Protein AF-A0A947BKA9-F1 (afdb_monomer)

Mean predicted aligned error: 8.21 Å

Radius of gyration: 31.3 Å; Cα contacts (8 Å, |Δi|>4): 120; chains: 1; bounding box: 62×26×90 Å

Structure (mmCIF, N/CA/C/O backbone):
data_AF-A0A947BKA9-F1
#
_entry.id   AF-A0A947BKA9-F1
#
loop_
_atom_site.group_PDB
_atom_site.id
_atom_site.type_symbol
_atom_site.label_atom_id
_atom_site.label_alt_id
_atom_site.label_comp_id
_atom_site.label_asym_id
_atom_site.label_entity_id
_atom_site.label_seq_id
_atom_site.pdbx_PDB_ins_code
_atom_site.Cartn_x
_atom_site.Cartn_y
_atom_site.Cartn_z
_atom_site.occupancy
_atom_site.B_iso_or_equiv
_atom_site.auth_seq_id
_atom_site.auth_comp_id
_atom_site.auth_asym_id
_atom_site.auth_atom_id
_atom_site.pdbx_PDB_model_num
ATOM 1 N N . VAL A 1 1 ? -29.540 0.536 48.396 1.00 71.88 1 VAL A N 1
ATOM 2 C CA . VAL A 1 1 ? -29.936 0.443 46.973 1.00 71.88 1 VAL A CA 1
ATOM 3 C C . VAL A 1 1 ? -29.090 1.370 46.103 1.00 71.88 1 VAL A C 1
ATOM 5 O O . VAL A 1 1 ? -28.258 0.837 45.393 1.00 71.88 1 VAL A O 1
ATOM 8 N N . PHE A 1 2 ? -29.152 2.703 46.257 1.00 76.25 2 PHE A N 1
ATOM 9 C CA . PHE A 1 2 ? -28.391 3.668 45.427 1.00 76.25 2 PHE A CA 1
ATOM 10 C C . PHE A 1 2 ? -26.881 3.390 45.261 1.00 76.25 2 PHE A C 1
ATOM 12 O O . PHE A 1 2 ? -26.391 3.389 44.139 1.00 76.25 2 PHE A O 1
ATOM 19 N N . VAL A 1 3 ? -26.152 3.067 46.338 1.00 79.75 3 VAL A N 1
ATOM 20 C CA . VAL A 1 3 ? -24.720 2.699 46.231 1.00 79.75 3 VAL A CA 1
ATOM 21 C C . VAL A 1 3 ? -24.493 1.399 45.475 1.00 79.75 3 VAL A C 1
ATOM 23 O O . VAL A 1 3 ? -23.540 1.300 44.718 1.00 79.75 3 VAL A O 1
ATOM 26 N N . LEU A 1 4 ? -25.361 0.406 45.664 1.00 85.06 4 LEU A N 1
ATOM 27 C CA . LEU A 1 4 ? -25.212 -0.881 44.991 1.00 85.06 4 LEU A CA 1
ATOM 28 C C . LEU A 1 4 ? -25.405 -0.700 43.478 1.00 85.06 4 LEU A C 1
ATOM 30 O O . LEU A 1 4 ? -24.611 -1.200 42.694 1.00 85.06 4 LEU A O 1
ATOM 34 N N . THR A 1 5 ? -26.385 0.119 43.081 1.00 86.56 5 THR A N 1
ATOM 35 C CA . THR A 1 5 ? -26.594 0.532 41.687 1.00 86.56 5 THR A CA 1
ATOM 36 C C . THR A 1 5 ? -25.397 1.313 41.130 1.00 86.56 5 THR A C 1
ATOM 38 O O . THR A 1 5 ? -24.954 1.030 40.022 1.00 86.56 5 THR A O 1
ATOM 41 N N . GLY A 1 6 ? -24.825 2.248 41.900 1.00 86.94 6 GLY A N 1
ATOM 42 C CA . GLY A 1 6 ? -23.656 3.021 41.465 1.00 86.94 6 GLY A CA 1
ATOM 43 C C . GLY A 1 6 ? -22.383 2.181 41.290 1.00 86.94 6 GLY A C 1
ATOM 44 O O . GLY A 1 6 ? -21.612 2.407 40.358 1.00 86.94 6 GLY A O 1
ATOM 45 N N . ILE A 1 7 ? -22.188 1.164 42.134 1.00 88.81 7 ILE A N 1
ATOM 46 C CA . ILE A 1 7 ? -21.100 0.186 41.980 1.00 88.81 7 ILE A CA 1
ATOM 47 C C . ILE A 1 7 ? -21.322 -0.668 40.725 1.00 88.81 7 ILE A C 1
ATOM 49 O O . ILE A 1 7 ? -20.390 -0.846 39.945 1.00 88.81 7 ILE A O 1
ATOM 53 N N . ILE A 1 8 ? -22.551 -1.140 40.484 1.00 91.25 8 ILE A N 1
ATOM 54 C CA . ILE A 1 8 ? -22.881 -1.923 39.282 1.00 91.25 8 ILE A CA 1
ATOM 55 C C . ILE A 1 8 ? -22.581 -1.128 38.006 1.00 91.25 8 ILE A C 1
ATOM 57 O O . ILE A 1 8 ? -21.975 -1.674 37.091 1.00 91.25 8 ILE A O 1
ATOM 61 N N . PHE A 1 9 ? -22.938 0.158 37.943 1.00 91.38 9 PHE A N 1
ATOM 62 C CA . PHE A 1 9 ? -22.645 0.991 36.769 1.00 91.38 9 PHE A CA 1
ATOM 63 C C . PHE A 1 9 ? -21.148 1.197 36.529 1.00 91.38 9 PHE A C 1
ATOM 65 O O . PHE A 1 9 ? -20.714 1.162 35.379 1.00 91.38 9 PHE A O 1
ATOM 72 N N . ASN A 1 10 ? -20.346 1.334 37.587 1.00 92.25 10 ASN A N 1
ATOM 73 C CA . ASN A 1 10 ? -18.890 1.397 37.449 1.00 92.25 10 ASN A CA 1
ATOM 74 C C . ASN A 1 10 ? -18.302 0.078 36.929 1.00 92.25 10 ASN A C 1
ATOM 76 O O . ASN A 1 10 ? -17.451 0.096 36.043 1.00 92.25 10 ASN A O 1
ATOM 80 N N . ILE A 1 11 ? -18.781 -1.066 37.427 1.00 91.12 11 ILE A N 1
ATOM 81 C CA . ILE A 1 11 ? -18.354 -2.381 36.928 1.00 91.12 11 ILE A CA 1
ATOM 82 C C . ILE A 1 11 ? -18.758 -2.547 35.458 1.00 91.12 11 ILE A C 1
ATOM 84 O O . ILE A 1 11 ? -17.941 -2.975 34.649 1.00 91.12 11 ILE A O 1
ATOM 88 N N . LEU A 1 12 ? -19.985 -2.166 35.090 1.00 91.19 12 LEU A N 1
ATOM 89 C CA . LEU A 1 12 ? -20.459 -2.258 33.708 1.00 91.19 12 LEU A CA 1
ATOM 90 C C . LEU A 1 12 ? -19.617 -1.387 32.767 1.00 91.19 12 LEU A C 1
ATOM 92 O O . LEU A 1 12 ? -19.242 -1.834 31.689 1.00 91.19 12 LEU A O 1
ATOM 96 N N . SER A 1 13 ? -19.278 -0.170 33.197 1.00 91.62 13 SER A N 1
ATOM 97 C CA . SER A 1 13 ? -18.375 0.720 32.464 1.00 91.62 13 SER A CA 1
ATOM 98 C C . SER A 1 13 ? -16.994 0.091 32.261 1.00 91.62 13 SER A C 1
ATOM 100 O O . SER A 1 13 ? -16.485 0.071 31.141 1.00 91.62 13 SER A O 1
ATOM 102 N N . ALA A 1 14 ? -16.415 -0.496 33.313 1.00 92.00 14 ALA A N 1
ATOM 103 C CA . ALA A 1 14 ? -15.133 -1.187 33.215 1.00 92.00 14 ALA A CA 1
ATOM 104 C C . ALA A 1 14 ? -15.189 -2.374 32.237 1.00 92.00 14 ALA A C 1
ATOM 106 O O . ALA A 1 14 ? -14.267 -2.555 31.444 1.00 92.00 14 ALA A O 1
ATOM 107 N N . VAL A 1 15 ? -16.281 -3.147 32.241 1.00 92.75 15 VAL A N 1
ATOM 108 C CA . VAL A 1 15 ? -16.488 -4.263 31.303 1.00 92.75 15 VAL A CA 1
ATOM 109 C C . VAL A 1 15 ? -16.605 -3.764 29.863 1.00 92.75 15 VAL A C 1
ATOM 111 O O . VAL A 1 15 ? -15.964 -4.326 28.978 1.00 92.75 15 VAL A O 1
ATOM 114 N N . ILE A 1 16 ? -17.375 -2.699 29.618 1.00 90.81 16 ILE A N 1
ATOM 115 C CA . ILE A 1 16 ? -17.497 -2.094 28.283 1.00 90.81 16 ILE A CA 1
ATOM 116 C C . ILE A 1 16 ? -16.122 -1.653 27.775 1.00 90.81 16 ILE A C 1
ATOM 118 O O . ILE A 1 16 ? -15.740 -1.996 26.657 1.00 90.81 16 ILE A O 1
ATOM 122 N N . THR A 1 17 ? -15.357 -0.958 28.615 1.00 91.00 17 THR A N 1
ATOM 123 C CA . THR A 1 17 ? -14.035 -0.440 28.255 1.00 91.00 17 THR A CA 1
ATOM 124 C C . THR A 1 17 ? -13.008 -1.544 28.018 1.00 91.00 17 THR A C 1
ATOM 126 O O . THR A 1 17 ? -12.259 -1.497 27.050 1.00 91.00 17 THR A O 1
ATOM 129 N N . HIS A 1 18 ? -12.948 -2.555 28.879 1.00 88.69 18 HIS A N 1
ATOM 130 C CA . HIS A 1 18 ? -11.919 -3.580 28.746 1.00 88.69 18 HIS A CA 1
ATOM 131 C C . HIS A 1 18 ? -12.263 -4.614 27.670 1.00 88.69 18 HIS A C 1
ATOM 133 O O . HIS A 1 18 ? -11.382 -5.061 26.943 1.00 88.69 18 HIS A O 1
ATOM 139 N N . TYR A 1 19 ? -13.525 -5.035 27.585 1.00 88.44 19 TYR A N 1
ATOM 140 C CA . TYR A 1 19 ? -13.909 -6.133 26.703 1.00 88.44 19 TYR A CA 1
ATOM 141 C C . TYR A 1 19 ? -14.298 -5.629 25.317 1.00 88.44 19 TYR A C 1
ATOM 143 O O . TYR A 1 19 ? -13.681 -6.003 24.330 1.00 88.44 19 TYR A O 1
ATOM 151 N N . PHE A 1 20 ? -15.286 -4.740 25.231 1.00 87.62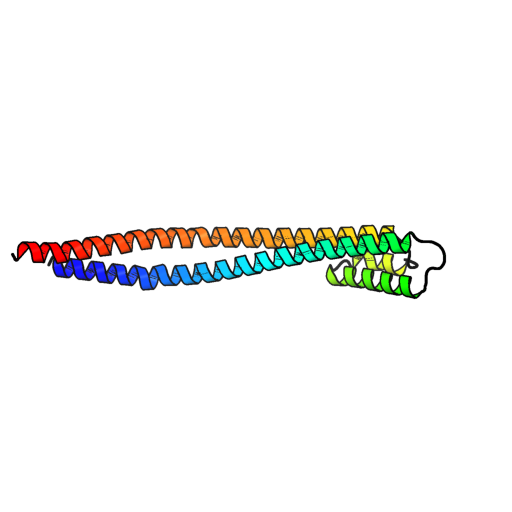 20 PHE A N 1
ATOM 152 C CA . PHE A 1 20 ? -15.823 -4.330 23.934 1.00 87.62 20 PHE A CA 1
ATOM 153 C C . PHE A 1 20 ? -14.921 -3.312 23.234 1.00 87.62 20 PHE A C 1
ATOM 155 O O . PHE A 1 20 ? -14.593 -3.485 22.063 1.00 87.62 20 PHE A O 1
ATOM 162 N N . ILE A 1 21 ? -14.480 -2.277 23.955 1.00 88.75 21 ILE A N 1
ATOM 163 C CA . ILE A 1 21 ? -13.586 -1.259 23.385 1.00 88.75 21 ILE A CA 1
ATOM 164 C C . ILE A 1 21 ? -12.209 -1.851 23.081 1.00 88.75 21 ILE A C 1
ATOM 166 O O . ILE A 1 21 ? -11.635 -1.551 22.036 1.00 88.75 21 ILE A O 1
ATOM 170 N N . GLY A 1 22 ? -11.703 -2.713 23.970 1.00 87.81 22 GLY A N 1
ATOM 171 C CA . GLY A 1 22 ? -10.428 -3.409 23.798 1.00 87.81 22 GLY A CA 1
ATOM 172 C C . GLY A 1 22 ? -10.388 -4.271 22.535 1.00 87.81 22 GLY A C 1
ATOM 173 O O . GLY A 1 22 ? -9.514 -4.065 21.699 1.00 87.81 22 GLY A O 1
ATOM 174 N N . LEU A 1 23 ? -11.372 -5.161 22.351 1.00 88.44 23 LEU A N 1
ATOM 175 C CA . LEU A 1 23 ? -11.441 -6.038 21.174 1.00 88.44 23 LEU A CA 1
ATOM 176 C C . LEU A 1 23 ? -11.538 -5.246 19.863 1.00 88.44 23 LEU A C 1
ATOM 178 O O . LEU A 1 23 ? -10.774 -5.499 18.935 1.00 88.44 23 LEU A O 1
ATOM 182 N N . ASN A 1 24 ? -12.412 -4.235 19.807 1.00 89.75 24 ASN A N 1
ATOM 183 C CA . ASN A 1 24 ? -12.526 -3.385 18.620 1.00 89.75 24 ASN A CA 1
ATOM 184 C C . ASN A 1 24 ? -11.221 -2.630 18.337 1.00 89.75 24 ASN A C 1
ATOM 186 O O . ASN A 1 24 ? -10.867 -2.417 17.181 1.00 89.75 24 ASN A O 1
ATOM 190 N N . ASN A 1 25 ? -10.498 -2.208 19.378 1.00 91.94 25 ASN A N 1
ATOM 191 C CA . ASN A 1 25 ? -9.223 -1.521 19.212 1.00 91.94 25 ASN A CA 1
ATOM 192 C C . ASN A 1 25 ? -8.140 -2.452 18.652 1.00 91.94 25 ASN A C 1
ATOM 194 O O . ASN A 1 25 ? -7.336 -2.015 17.834 1.00 91.94 25 ASN A O 1
ATOM 198 N N . ASP A 1 26 ? -8.129 -3.725 19.046 1.00 92.19 26 ASP A N 1
ATOM 199 C CA . ASP A 1 26 ? -7.206 -4.718 18.492 1.00 92.19 26 ASP A CA 1
ATOM 200 C C . ASP A 1 26 ? -7.461 -4.953 16.998 1.00 92.19 26 ASP A C 1
ATOM 202 O O . ASP A 1 26 ? -6.515 -4.927 16.210 1.00 92.19 26 ASP A O 1
ATOM 206 N N . GLU A 1 27 ? -8.725 -5.086 16.585 1.00 92.00 27 GLU A N 1
ATOM 207 C CA . GLU A 1 27 ? -9.092 -5.193 15.166 1.00 92.00 27 GLU A CA 1
ATOM 208 C C . GLU A 1 27 ? -8.708 -3.934 14.375 1.00 92.00 27 GLU A C 1
ATOM 210 O O . GLU A 1 27 ? -8.081 -4.031 13.319 1.00 92.00 27 GLU A O 1
ATOM 215 N N . ILE A 1 28 ? -8.995 -2.743 14.915 1.00 93.31 28 ILE A N 1
ATOM 216 C CA . ILE A 1 28 ? -8.584 -1.465 14.313 1.00 93.31 28 ILE A CA 1
ATOM 217 C C . ILE A 1 28 ? -7.062 -1.417 14.129 1.00 93.31 28 ILE A C 1
ATOM 219 O O . ILE A 1 28 ? -6.585 -1.022 13.067 1.00 93.31 28 ILE A O 1
ATOM 223 N N . ASN A 1 29 ? -6.296 -1.857 15.129 1.00 94.88 29 ASN A N 1
ATOM 224 C CA . ASN A 1 29 ? -4.837 -1.875 15.064 1.00 94.88 29 ASN A CA 1
ATOM 225 C C . ASN A 1 29 ? -4.308 -2.847 14.002 1.00 94.88 29 ASN A C 1
ATOM 227 O O . ASN A 1 29 ? -3.265 -2.582 13.403 1.00 94.88 29 ASN A O 1
ATOM 231 N N . VAL A 1 30 ? -4.979 -3.981 13.774 1.00 96.12 30 VAL A N 1
ATOM 232 C CA . VAL A 1 30 ? -4.623 -4.908 12.688 1.00 96.12 30 VAL A CA 1
ATOM 233 C C . VAL A 1 30 ? -4.846 -4.243 11.333 1.00 96.12 30 VAL A C 1
ATOM 235 O O . VAL A 1 30 ? -3.928 -4.244 10.510 1.00 96.12 30 VAL A O 1
ATOM 238 N N . ILE A 1 31 ? -6.007 -3.610 11.139 1.00 95.62 31 ILE A N 1
ATOM 239 C CA . ILE A 1 31 ? -6.328 -2.888 9.901 1.00 95.62 31 ILE A CA 1
ATOM 240 C C . ILE A 1 31 ? -5.333 -1.743 9.665 1.00 95.62 31 ILE A C 1
ATOM 242 O O . ILE A 1 31 ? -4.825 -1.586 8.559 1.00 95.62 31 ILE A O 1
ATOM 246 N N . ASP A 1 32 ? -4.973 -0.986 10.704 1.00 96.19 32 ASP A N 1
ATOM 247 C CA . ASP A 1 32 ? -3.997 0.103 10.590 1.00 96.19 32 ASP A CA 1
ATOM 248 C C . ASP A 1 32 ? -2.611 -0.386 10.167 1.00 96.19 32 ASP A C 1
ATOM 250 O O . ASP A 1 32 ? -1.961 0.239 9.329 1.00 96.19 32 ASP A O 1
ATOM 254 N N . ARG A 1 33 ? -2.160 -1.533 10.687 1.00 96.62 33 ARG A N 1
ATOM 255 C CA . ARG A 1 33 ? -0.903 -2.142 10.230 1.00 96.62 33 ARG A CA 1
ATOM 256 C C . ARG A 1 33 ? -0.991 -2.586 8.775 1.00 96.62 33 ARG A C 1
ATOM 258 O O . ARG A 1 33 ? 0.003 -2.510 8.059 1.00 96.62 33 ARG A O 1
ATOM 265 N N . GLU A 1 34 ? -2.142 -3.082 8.331 1.00 96.50 34 GLU A N 1
ATOM 266 C CA . GLU A 1 34 ? -2.350 -3.454 6.931 1.00 96.50 34 GLU A CA 1
ATOM 267 C C . GLU A 1 34 ? -2.322 -2.253 5.996 1.00 96.50 34 GLU A C 1
ATOM 269 O O . GLU A 1 34 ? -1.603 -2.302 4.999 1.00 96.50 34 GLU A O 1
ATOM 274 N N . ILE A 1 35 ? -3.005 -1.169 6.360 1.00 96.12 35 ILE A N 1
ATOM 275 C CA . ILE A 1 35 ? -2.961 0.106 5.638 1.00 96.12 35 ILE A CA 1
ATOM 276 C C . ILE A 1 35 ? -1.514 0.600 5.534 1.00 96.12 35 ILE A C 1
ATOM 278 O O . ILE A 1 35 ? -1.032 0.833 4.431 1.00 96.12 35 ILE A O 1
ATOM 282 N N . GLN A 1 36 ? -0.776 0.646 6.648 1.00 96.75 36 GLN A N 1
ATOM 283 C CA . GLN A 1 36 ? 0.630 1.069 6.649 1.00 96.75 36 GLN A CA 1
ATOM 284 C C . GLN A 1 36 ? 1.514 0.196 5.749 1.00 96.75 36 GLN A C 1
ATOM 286 O O . GLN A 1 36 ? 2.380 0.702 5.038 1.00 96.75 36 GLN A O 1
ATOM 291 N N . ARG A 1 37 ? 1.305 -1.128 5.745 1.00 96.88 37 ARG A N 1
ATOM 292 C CA . ARG A 1 37 ? 2.038 -2.032 4.842 1.00 96.88 37 ARG A CA 1
ATOM 293 C C . ARG A 1 37 ? 1.744 -1.729 3.374 1.00 96.88 37 ARG A C 1
ATOM 295 O O . ARG A 1 37 ? 2.666 -1.770 2.562 1.00 96.88 37 ARG A O 1
ATOM 302 N N . LYS A 1 38 ? 0.487 -1.433 3.036 1.00 96.12 38 LYS A N 1
ATOM 303 C CA . LYS A 1 38 ? 0.087 -1.075 1.670 1.00 96.12 38 LYS A CA 1
ATOM 304 C C . LYS A 1 38 ? 0.628 0.290 1.249 1.00 96.12 38 LYS A C 1
ATOM 306 O O . LYS A 1 38 ? 1.102 0.410 0.127 1.00 96.12 38 LYS A O 1
ATOM 311 N N . GLU A 1 39 ? 0.656 1.277 2.140 1.00 95.56 39 GLU A N 1
ATOM 312 C CA . GLU A 1 39 ? 1.283 2.583 1.880 1.00 95.56 39 GLU A CA 1
ATOM 313 C C . GLU A 1 39 ? 2.774 2.433 1.541 1.00 95.56 39 GLU A C 1
ATOM 315 O O . GLU A 1 39 ? 3.234 2.942 0.520 1.00 95.56 39 GLU A O 1
ATOM 320 N N . VAL A 1 40 ? 3.514 1.634 2.320 1.00 97.25 40 VAL A N 1
ATOM 321 C CA . VAL A 1 40 ? 4.927 1.325 2.031 1.00 97.25 40 VAL A CA 1
ATOM 322 C C . VAL A 1 40 ? 5.090 0.618 0.679 1.00 97.25 40 VAL A C 1
ATOM 324 O O . VAL A 1 40 ? 6.048 0.884 -0.051 1.00 97.25 40 VAL A O 1
ATOM 327 N N . LEU A 1 41 ? 4.167 -0.279 0.323 1.00 96.19 41 LEU A N 1
ATOM 328 C CA . LEU A 1 41 ? 4.177 -0.945 -0.980 1.00 96.19 41 LEU A CA 1
ATOM 329 C C . LEU A 1 41 ? 3.942 0.052 -2.124 1.00 96.19 41 LEU A C 1
ATOM 331 O O . LEU A 1 41 ? 4.674 0.017 -3.110 1.00 96.19 41 LEU A O 1
ATOM 335 N N . ILE A 1 42 ? 2.978 0.965 -1.983 1.00 95.81 42 ILE A N 1
ATOM 336 C CA . ILE A 1 42 ? 2.716 2.032 -2.959 1.00 95.81 42 ILE A CA 1
ATOM 337 C C . ILE A 1 42 ? 3.970 2.889 -3.163 1.00 95.81 42 ILE A C 1
ATOM 339 O O . ILE A 1 42 ? 4.366 3.133 -4.305 1.00 95.81 42 ILE A O 1
ATOM 343 N N . ASP A 1 43 ? 4.641 3.292 -2.084 1.00 96.81 43 ASP A N 1
ATOM 344 C CA . ASP A 1 43 ? 5.889 4.058 -2.164 1.00 96.81 43 ASP A CA 1
ATOM 345 C C . ASP A 1 43 ? 6.991 3.286 -2.903 1.00 96.81 43 ASP A C 1
ATOM 347 O O . ASP A 1 43 ? 7.698 3.842 -3.750 1.00 96.81 43 ASP A O 1
ATOM 351 N N . SER A 1 44 ? 7.121 1.986 -2.631 1.00 96.56 44 SER A N 1
ATOM 352 C CA . SER A 1 44 ? 8.067 1.117 -3.334 1.00 96.56 44 SER A CA 1
ATOM 353 C C . SER A 1 44 ? 7.748 1.007 -4.829 1.00 96.56 44 SER A C 1
ATOM 355 O O . SER A 1 44 ? 8.655 1.093 -5.662 1.00 96.56 44 SER A O 1
ATOM 357 N N . LEU A 1 45 ? 6.470 0.897 -5.199 1.00 95.44 45 LEU A N 1
ATOM 358 C CA . LEU A 1 45 ? 6.037 0.871 -6.597 1.00 95.44 45 LEU A CA 1
ATOM 359 C C . LEU A 1 45 ? 6.344 2.198 -7.309 1.00 95.44 45 LEU A C 1
ATOM 361 O O . LEU A 1 45 ? 6.844 2.189 -8.436 1.00 95.44 45 LEU A O 1
ATOM 365 N N . TRP A 1 46 ? 6.153 3.342 -6.645 1.00 97.25 46 TRP A N 1
ATOM 366 C CA . TRP A 1 46 ? 6.564 4.645 -7.180 1.00 97.25 46 TRP A CA 1
ATOM 367 C C . TRP A 1 46 ? 8.070 4.735 -7.421 1.00 97.25 46 TRP A C 1
ATOM 369 O O . TRP A 1 46 ? 8.507 5.234 -8.464 1.00 97.25 46 TRP A O 1
ATOM 379 N N . GLN A 1 47 ? 8.879 4.228 -6.489 1.00 96.19 47 GLN A N 1
ATOM 380 C CA . GLN A 1 47 ? 10.329 4.151 -6.671 1.00 96.19 47 GLN A CA 1
ATOM 381 C C . GLN A 1 47 ? 10.697 3.269 -7.866 1.00 96.19 47 GLN A C 1
ATOM 383 O O . GLN A 1 47 ? 11.543 3.666 -8.670 1.00 96.19 47 GLN A O 1
ATOM 388 N N . SER A 1 48 ? 10.021 2.130 -8.023 1.00 94.00 48 SER A N 1
ATOM 389 C CA . SER A 1 48 ? 10.223 1.220 -9.150 1.00 94.00 48 SER A CA 1
ATOM 390 C C . SER A 1 48 ? 9.901 1.886 -10.492 1.00 94.00 48 SER A C 1
ATOM 392 O O . SER A 1 48 ? 10.696 1.822 -11.432 1.00 94.00 48 SER A O 1
ATOM 394 N N . LYS A 1 49 ? 8.790 2.635 -10.573 1.00 95.38 49 LYS A N 1
ATOM 395 C CA . LYS A 1 49 ? 8.437 3.422 -11.766 1.00 95.38 49 LYS A CA 1
ATOM 396 C C . LYS A 1 49 ? 9.551 4.406 -12.138 1.00 95.38 49 LYS A C 1
ATOM 398 O O . LYS A 1 49 ? 9.955 4.481 -13.298 1.00 95.38 49 LYS A O 1
ATOM 403 N N . ASN A 1 50 ? 10.071 5.135 -11.152 1.00 94.69 50 ASN A N 1
ATOM 404 C CA . ASN A 1 50 ? 11.160 6.092 -11.357 1.00 94.69 50 ASN A CA 1
ATOM 405 C C . ASN A 1 50 ? 12.477 5.402 -11.741 1.00 94.69 50 ASN A C 1
ATOM 407 O O . ASN A 1 50 ? 13.299 5.975 -12.452 1.00 94.69 50 ASN A O 1
ATOM 411 N N . GLU A 1 51 ? 12.725 4.183 -11.267 1.00 93.81 51 GLU A N 1
ATOM 412 C CA . GLU A 1 51 ? 13.873 3.389 -11.698 1.00 93.81 51 GLU A CA 1
ATOM 413 C C . GLU A 1 51 ? 13.766 2.980 -13.169 1.00 93.81 51 GLU A C 1
ATOM 415 O O . GLU A 1 51 ? 14.731 3.176 -13.907 1.00 93.81 51 GLU A O 1
ATOM 420 N N . VAL A 1 52 ? 12.602 2.487 -13.609 1.00 93.31 52 VAL A N 1
ATOM 421 C CA . VAL A 1 52 ? 12.348 2.166 -15.024 1.00 93.31 52 VAL A CA 1
ATOM 422 C C . VAL A 1 52 ? 12.549 3.404 -1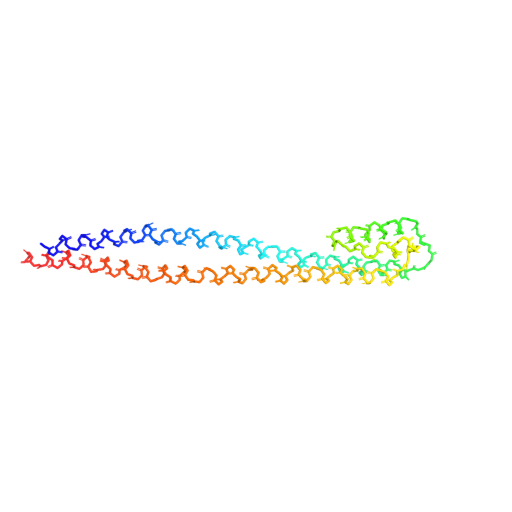5.900 1.00 93.31 52 VAL A C 1
ATOM 424 O O . VAL A 1 52 ? 13.221 3.322 -16.927 1.00 93.31 52 VAL A O 1
ATOM 427 N N . GLU A 1 53 ? 12.047 4.566 -15.477 1.00 93.12 53 GLU A N 1
ATOM 428 C CA . GLU A 1 53 ? 12.213 5.821 -16.219 1.00 93.12 53 GLU A CA 1
ATOM 429 C C . GLU A 1 53 ? 13.686 6.247 -16.321 1.00 93.12 53 GLU A C 1
ATOM 431 O O . GLU A 1 53 ? 14.179 6.510 -17.417 1.00 93.12 53 GLU A O 1
ATOM 436 N N . ARG A 1 54 ? 14.430 6.222 -15.208 1.00 93.75 54 ARG A N 1
ATOM 437 C CA . ARG A 1 54 ? 15.865 6.556 -15.200 1.00 93.75 54 ARG A CA 1
ATOM 438 C C . ARG A 1 54 ? 16.692 5.594 -16.049 1.00 93.75 54 ARG A C 1
ATOM 440 O O . ARG A 1 54 ? 17.600 6.025 -16.757 1.00 93.75 54 ARG A O 1
ATOM 447 N N . LYS A 1 55 ? 16.396 4.291 -15.993 1.00 90.62 55 LYS A N 1
ATOM 448 C CA . LYS A 1 55 ? 17.082 3.286 -16.819 1.00 90.62 55 LYS A CA 1
ATOM 449 C C . LYS A 1 55 ? 16.767 3.493 -18.300 1.00 90.62 55 LYS A C 1
ATOM 451 O O . LYS A 1 55 ? 17.685 3.460 -19.115 1.00 90.62 55 LYS A O 1
ATOM 456 N N . LYS A 1 56 ? 15.512 3.792 -18.647 1.00 91.94 56 LYS A N 1
ATOM 457 C CA . LYS A 1 56 ? 15.113 4.170 -20.011 1.00 91.94 56 LYS A CA 1
ATOM 458 C C . LYS A 1 56 ? 15.913 5.376 -20.510 1.00 91.94 56 LYS A C 1
ATOM 460 O O . LYS A 1 56 ? 16.526 5.285 -21.569 1.00 91.94 56 LYS A O 1
ATOM 465 N N . GLU A 1 57 ? 15.956 6.472 -19.753 1.00 90.56 57 GLU A N 1
ATOM 466 C CA . GLU A 1 57 ? 16.730 7.673 -20.109 1.00 90.56 57 GLU A CA 1
ATOM 467 C C . GLU A 1 57 ? 18.220 7.365 -20.307 1.00 90.56 57 GLU A C 1
ATOM 469 O O . GLU A 1 57 ? 18.818 7.781 -21.302 1.00 90.56 57 GLU A O 1
ATOM 474 N N . PHE A 1 58 ? 18.809 6.581 -19.401 1.00 90.31 58 PHE A N 1
ATOM 475 C CA . PHE A 1 58 ? 20.199 6.146 -19.500 1.00 90.31 58 PHE A CA 1
ATOM 476 C C . PHE A 1 58 ? 20.475 5.385 -20.804 1.00 90.31 58 PHE A C 1
ATOM 478 O O . PHE A 1 58 ? 21.418 5.721 -21.523 1.00 90.31 58 PHE A O 1
ATOM 485 N N . PHE A 1 59 ? 19.643 4.397 -21.149 1.00 87.81 59 PHE A N 1
ATOM 486 C CA . PHE A 1 59 ? 19.821 3.627 -22.380 1.00 87.81 59 PHE A CA 1
ATOM 487 C C . PHE A 1 59 ? 19.532 4.445 -23.639 1.00 87.81 59 PHE A C 1
ATOM 489 O O . PHE A 1 59 ? 20.245 4.280 -24.624 1.00 87.81 59 PHE A O 1
ATOM 496 N N . VAL A 1 60 ? 18.572 5.374 -23.618 1.00 88.56 60 VAL A N 1
ATOM 497 C CA . VAL A 1 60 ? 18.335 6.301 -24.740 1.00 88.56 60 VAL A CA 1
ATOM 498 C C . VAL A 1 60 ? 19.598 7.116 -25.029 1.00 88.56 60 VAL A C 1
ATOM 500 O O . VAL A 1 60 ? 20.033 7.192 -26.180 1.00 88.56 60 VAL A O 1
ATOM 503 N N . LEU A 1 61 ? 20.224 7.689 -23.996 1.00 87.31 61 LEU A N 1
ATOM 504 C CA . LEU A 1 61 ? 21.467 8.452 -24.137 1.00 87.31 61 LEU A CA 1
ATOM 505 C C . LEU A 1 61 ? 22.619 7.571 -24.634 1.00 87.31 61 LEU A C 1
ATOM 507 O O . LEU A 1 61 ? 23.352 7.963 -25.544 1.00 87.31 61 LEU A O 1
ATOM 511 N N . LEU A 1 62 ? 22.749 6.366 -24.074 1.00 84.31 62 LEU A N 1
ATOM 512 C CA . LEU A 1 62 ? 23.807 5.419 -24.418 1.00 84.31 62 LEU A CA 1
ATOM 513 C C . LEU A 1 62 ? 23.690 4.912 -25.865 1.00 84.31 62 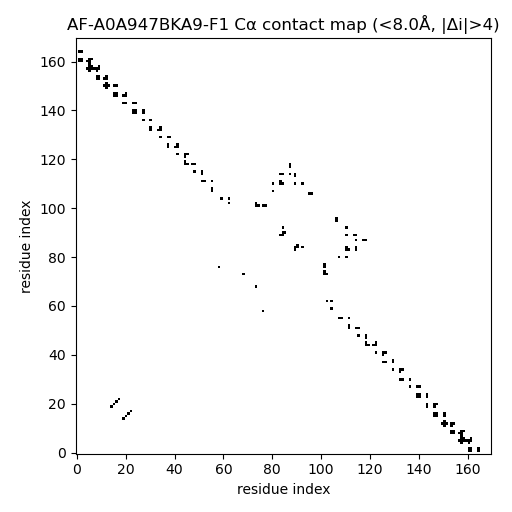LEU A C 1
ATOM 515 O O . LEU A 1 62 ? 24.693 4.826 -26.574 1.00 84.31 62 LEU A O 1
ATOM 519 N N . LEU A 1 63 ? 22.471 4.624 -26.330 1.00 80.75 63 LEU A N 1
ATOM 520 C CA . LEU A 1 63 ? 22.199 4.152 -27.691 1.00 80.75 63 LEU A CA 1
ATOM 521 C C . LEU A 1 63 ? 22.292 5.273 -28.738 1.00 80.75 63 LEU A C 1
ATOM 523 O O . LEU A 1 63 ? 22.574 4.984 -29.906 1.00 80.75 63 LEU A O 1
ATOM 527 N N . SER A 1 64 ? 22.112 6.536 -28.335 1.00 82.19 64 SER A N 1
ATOM 528 C CA . SER A 1 64 ? 22.183 7.708 -29.222 1.00 82.19 64 SER A CA 1
ATOM 529 C C . SER A 1 64 ? 23.616 8.123 -29.602 1.00 82.19 64 SER A C 1
ATOM 531 O O . SER A 1 64 ? 23.800 8.870 -30.564 1.00 82.19 64 SER A O 1
ATOM 533 N N . GLY A 1 65 ? 24.648 7.637 -28.901 1.00 74.88 65 GLY A N 1
ATOM 534 C CA . GLY A 1 65 ? 26.056 7.906 -29.224 1.00 74.88 65 GLY A CA 1
ATOM 535 C C . GLY A 1 65 ? 26.611 7.027 -30.361 1.00 74.88 65 GLY A C 1
ATOM 536 O O . GLY A 1 65 ? 26.398 5.815 -30.387 1.00 74.88 65 GLY A O 1
ATOM 537 N N . LYS A 1 66 ? 27.373 7.610 -31.299 1.00 68.19 66 LYS A N 1
ATOM 538 C CA . LYS A 1 66 ? 28.117 6.905 -32.372 1.00 68.19 66 LYS A CA 1
ATOM 539 C C . LYS A 1 66 ? 29.586 7.378 -32.411 1.00 68.19 66 LYS A C 1
ATOM 541 O O . LYS A 1 66 ? 29.786 8.569 -32.185 1.00 68.19 66 LYS A O 1
ATOM 546 N N . PRO A 1 67 ? 30.588 6.543 -32.791 1.00 58.75 67 PRO A N 1
ATOM 547 C CA . PRO A 1 67 ? 30.491 5.178 -33.328 1.00 58.75 67 PRO A CA 1
ATOM 548 C C . PRO A 1 67 ? 31.602 4.224 -32.812 1.00 58.75 67 PRO A C 1
ATOM 550 O O . PRO A 1 67 ? 32.688 4.165 -33.374 1.00 58.75 67 PRO A O 1
ATOM 553 N N . ALA A 1 68 ? 31.326 3.443 -31.774 1.00 53.34 68 ALA A N 1
ATOM 554 C CA . ALA A 1 68 ? 31.964 2.147 -31.503 1.00 53.34 68 ALA A CA 1
ATOM 555 C C . ALA A 1 68 ? 31.173 1.531 -30.353 1.00 53.34 68 ALA A C 1
ATOM 557 O O . ALA A 1 68 ? 31.524 1.674 -29.182 1.00 53.34 68 ALA A O 1
ATOM 558 N N . ARG A 1 69 ? 30.011 0.961 -30.678 1.00 67.62 69 ARG A N 1
ATOM 559 C CA . ARG A 1 69 ? 29.227 0.247 -29.675 1.00 67.62 69 ARG A CA 1
ATOM 560 C C . ARG A 1 69 ? 30.038 -0.981 -29.283 1.00 67.62 69 ARG A C 1
ATOM 562 O O . ARG A 1 69 ? 30.355 -1.803 -30.133 1.00 67.62 69 ARG A O 1
ATOM 569 N N . SER A 1 70 ? 30.441 -1.026 -28.022 1.00 72.25 70 SER A N 1
ATOM 570 C CA . SER A 1 70 ? 31.071 -2.202 -27.438 1.00 72.25 70 SER A CA 1
ATOM 571 C C . SER A 1 70 ? 30.010 -3.285 -27.263 1.00 72.25 70 SER A C 1
ATOM 573 O O . SER A 1 70 ? 28.906 -2.968 -26.816 1.00 72.25 70 SER A O 1
ATOM 575 N N . ASP A 1 71 ? 30.353 -4.543 -27.534 1.00 78.75 71 ASP A N 1
ATOM 576 C CA . ASP A 1 71 ? 29.506 -5.720 -27.268 1.00 78.75 71 ASP A CA 1
ATOM 577 C C . ASP A 1 71 ? 28.996 -5.751 -25.811 1.00 78.75 71 ASP A C 1
ATOM 579 O O . ASP A 1 71 ? 27.923 -6.277 -25.504 1.00 78.75 71 ASP A O 1
ATOM 583 N N . LEU A 1 72 ? 29.734 -5.108 -24.897 1.00 80.44 72 LEU A N 1
ATOM 584 C CA . LEU A 1 72 ? 29.339 -4.909 -23.505 1.00 80.44 72 LEU A CA 1
ATOM 585 C C . LEU A 1 72 ? 28.042 -4.089 -23.369 1.00 80.44 72 LEU A C 1
ATOM 587 O O . LEU A 1 72 ? 27.195 -4.412 -22.542 1.00 80.44 72 LEU A O 1
ATOM 591 N N . VAL A 1 73 ? 27.876 -3.030 -24.169 1.00 81.62 73 VAL A N 1
ATOM 592 C CA . VAL A 1 73 ? 26.697 -2.147 -24.122 1.00 81.62 73 VAL A CA 1
ATOM 593 C C . VAL A 1 73 ? 25.453 -2.886 -24.603 1.00 81.62 73 VAL A C 1
ATOM 595 O O . VAL A 1 73 ? 24.399 -2.766 -23.981 1.00 81.62 73 VAL A O 1
ATOM 598 N N . GLU A 1 74 ? 25.581 -3.684 -25.664 1.00 82.81 74 GLU A N 1
ATOM 599 C CA . GLU A 1 74 ? 24.488 -4.524 -26.158 1.00 82.81 74 GLU A CA 1
ATOM 600 C C . GLU A 1 74 ? 24.096 -5.598 -25.134 1.00 82.81 74 GLU A C 1
ATOM 602 O O . GLU A 1 74 ? 22.909 -5.812 -24.893 1.00 82.81 74 GLU A O 1
ATOM 607 N N . THR A 1 75 ? 25.078 -6.221 -24.476 1.00 84.69 75 THR A N 1
ATOM 608 C CA . THR A 1 75 ? 24.822 -7.228 -23.433 1.00 84.69 75 THR A CA 1
ATOM 609 C C . THR A 1 75 ? 24.050 -6.624 -22.257 1.00 84.69 75 THR A C 1
ATOM 611 O O . THR A 1 75 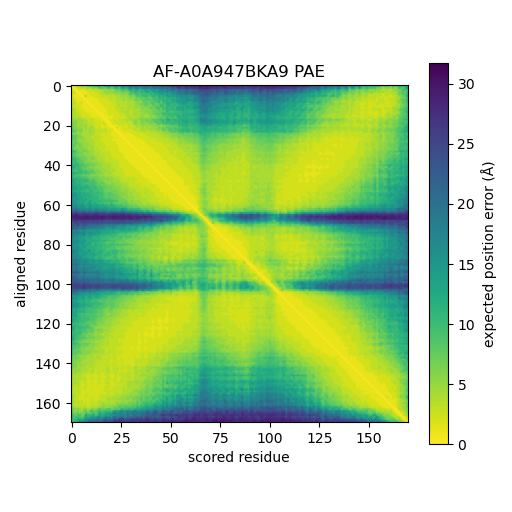? 23.001 -7.138 -21.877 1.00 84.69 75 THR A O 1
ATOM 614 N N . ILE A 1 76 ? 24.511 -5.482 -21.731 1.00 86.44 76 ILE A N 1
ATOM 615 C CA . ILE A 1 76 ? 23.856 -4.787 -20.609 1.00 86.44 76 ILE A CA 1
ATOM 616 C C . ILE A 1 76 ? 22.438 -4.335 -20.986 1.00 86.44 76 ILE A C 1
ATOM 618 O O . ILE A 1 76 ? 21.519 -4.412 -20.169 1.00 86.44 76 ILE A O 1
ATOM 622 N N . TYR A 1 77 ? 22.246 -3.871 -22.220 1.00 87.44 77 TYR A N 1
ATOM 623 C CA . TYR A 1 77 ? 20.939 -3.473 -22.732 1.00 87.44 77 TYR A CA 1
ATOM 624 C C . TYR A 1 77 ? 19.960 -4.652 -22.799 1.00 87.44 77 TYR A C 1
ATOM 626 O O . TYR A 1 77 ? 18.838 -4.553 -22.299 1.00 87.44 77 TYR A O 1
ATOM 634 N N . ARG A 1 78 ? 20.391 -5.792 -23.351 1.00 86.56 78 ARG A N 1
ATOM 635 C CA . ARG A 1 78 ? 19.558 -7.001 -23.422 1.00 86.56 78 ARG A CA 1
ATOM 636 C C . ARG A 1 78 ? 19.223 -7.557 -22.047 1.00 86.56 78 ARG A C 1
ATOM 638 O O . ARG A 1 78 ? 18.071 -7.922 -21.818 1.00 86.56 78 ARG A O 1
ATOM 645 N N . ASP A 1 79 ? 20.189 -7.580 -21.133 1.00 89.00 79 ASP A N 1
ATOM 646 C CA . ASP A 1 79 ? 19.966 -8.024 -19.756 1.00 89.00 79 ASP A CA 1
ATOM 647 C C . ASP A 1 79 ? 18.937 -7.141 -19.046 1.00 89.00 79 ASP A C 1
ATOM 649 O O . ASP A 1 79 ? 18.042 -7.654 -18.372 1.00 89.00 79 ASP A O 1
ATOM 653 N N . TYR A 1 80 ? 19.004 -5.820 -19.247 1.00 88.69 80 TYR A N 1
ATOM 654 C CA . TYR A 1 80 ? 17.995 -4.900 -18.729 1.00 88.69 80 TYR A CA 1
ATOM 655 C C . TYR A 1 80 ? 16.607 -5.193 -19.303 1.00 88.69 80 TYR A C 1
ATOM 657 O O . TYR A 1 80 ? 15.660 -5.360 -18.536 1.00 88.69 80 TYR A O 1
ATOM 665 N N . LEU A 1 81 ? 16.472 -5.284 -20.629 1.00 87.94 81 LEU A N 1
ATOM 666 C CA . LEU A 1 81 ? 15.177 -5.560 -21.252 1.00 87.94 81 LEU A CA 1
ATOM 667 C C . LEU A 1 81 ? 14.590 -6.889 -20.759 1.00 87.94 81 LEU A C 1
ATOM 669 O O . LEU A 1 81 ? 13.395 -6.967 -20.476 1.00 87.94 81 LEU A O 1
ATOM 673 N N . LYS A 1 82 ? 15.427 -7.922 -20.608 1.00 89.12 82 LYS A N 1
ATOM 674 C CA . LYS A 1 82 ? 15.012 -9.224 -20.082 1.00 89.12 82 LYS A CA 1
ATOM 675 C C . LYS A 1 82 ? 14.547 -9.119 -18.634 1.00 89.12 82 LYS A C 1
ATOM 677 O O . LYS A 1 82 ? 13.481 -9.623 -18.302 1.00 89.12 82 LYS A O 1
ATOM 682 N N . GLN A 1 83 ? 15.296 -8.405 -17.796 1.00 89.50 83 GLN A N 1
ATOM 683 C CA . GLN A 1 83 ? 14.908 -8.145 -16.414 1.00 89.50 83 GLN A CA 1
ATOM 684 C C . GLN A 1 83 ? 13.554 -7.427 -16.332 1.00 89.50 83 GLN A C 1
ATOM 686 O O . GLN A 1 83 ? 12.709 -7.812 -15.530 1.00 89.50 83 GLN A O 1
ATOM 691 N N . VAL A 1 84 ? 13.324 -6.399 -17.154 1.00 88.31 84 VAL A N 1
ATOM 692 C CA . VAL A 1 84 ? 12.039 -5.684 -17.172 1.00 88.31 84 VAL A CA 1
ATOM 693 C C . VAL A 1 84 ? 10.909 -6.603 -17.639 1.00 88.31 84 VAL A C 1
ATOM 695 O O . VAL A 1 84 ? 9.838 -6.608 -17.035 1.00 88.31 84 VAL A O 1
ATOM 698 N N . MET A 1 85 ? 11.143 -7.432 -18.656 1.00 88.56 85 MET A N 1
ATOM 699 C CA . MET A 1 85 ? 10.150 -8.408 -19.103 1.00 88.56 85 MET A CA 1
ATOM 700 C C . MET A 1 85 ? 9.776 -9.422 -18.027 1.00 88.56 85 MET A C 1
ATOM 702 O O . MET A 1 85 ? 8.590 -9.681 -17.825 1.00 88.56 85 MET A O 1
ATOM 706 N N . ASP A 1 86 ? 10.773 -9.984 -17.346 1.00 89.06 86 ASP A N 1
ATOM 707 C CA . ASP A 1 86 ? 10.563 -11.004 -16.323 1.00 89.06 86 ASP A CA 1
ATOM 708 C C . ASP A 1 86 ? 9.872 -10.408 -15.087 1.00 89.06 86 ASP A C 1
ATOM 710 O O . ASP A 1 86 ? 8.929 -11.002 -14.564 1.00 89.06 86 ASP A O 1
ATOM 714 N N . ASN A 1 87 ? 10.275 -9.204 -14.666 1.00 88.69 87 ASN A N 1
ATOM 715 C CA . ASN A 1 87 ? 9.727 -8.540 -13.483 1.00 88.69 87 ASN A CA 1
ATOM 716 C C . ASN A 1 87 ? 8.261 -8.111 -13.648 1.00 88.69 87 ASN A C 1
ATOM 718 O O . ASN A 1 87 ? 7.509 -8.159 -12.679 1.00 88.69 87 ASN A O 1
ATOM 722 N N . TYR A 1 88 ? 7.853 -7.699 -14.854 1.00 89.06 88 TYR A N 1
ATOM 723 C CA . TYR A 1 88 ? 6.498 -7.194 -15.131 1.00 89.06 88 TYR A CA 1
ATOM 724 C C . TYR A 1 88 ? 5.658 -8.147 -15.992 1.00 89.06 88 TYR A C 1
ATOM 726 O O . TYR A 1 88 ? 4.633 -7.753 -16.541 1.00 89.06 88 TYR A O 1
ATOM 734 N N . ALA A 1 89 ? 6.093 -9.405 -16.127 1.00 87.38 89 ALA A N 1
ATOM 735 C CA . ALA A 1 89 ? 5.410 -10.454 -16.887 1.00 87.38 89 ALA A CA 1
ATOM 736 C C . ALA A 1 89 ? 5.083 -10.088 -18.356 1.00 87.38 89 ALA A C 1
ATOM 738 O O . ALA A 1 89 ? 4.113 -10.584 -18.931 1.00 87.38 89 ALA A O 1
ATOM 739 N N . LEU A 1 90 ? 5.929 -9.283 -19.006 1.00 88.44 90 LEU A N 1
ATOM 740 C CA . LEU A 1 90 ? 5.723 -8.749 -20.362 1.00 88.44 90 LEU A CA 1
ATOM 741 C C . LEU A 1 90 ? 6.171 -9.733 -21.461 1.00 88.44 90 LEU A C 1
ATOM 743 O O . LEU A 1 90 ? 6.920 -9.390 -22.378 1.00 88.44 90 LEU A O 1
ATOM 747 N N . LYS A 1 91 ? 5.714 -10.987 -21.379 1.00 84.31 91 LYS A N 1
ATOM 748 C CA . LYS A 1 91 ? 6.111 -12.077 -22.298 1.00 84.31 91 LYS A CA 1
ATOM 749 C C . LYS A 1 91 ? 5.686 -11.848 -23.752 1.00 84.31 91 LYS A C 1
ATOM 751 O O . LYS A 1 91 ? 6.217 -12.480 -24.661 1.00 84.31 91 LYS A O 1
ATOM 756 N N . GLU A 1 92 ? 4.749 -10.937 -23.994 1.00 84.44 92 GLU A N 1
ATOM 757 C CA . GLU A 1 92 ? 4.321 -10.557 -25.344 1.00 84.44 92 GLU A CA 1
ATOM 758 C C . GLU A 1 92 ? 5.446 -9.915 -26.178 1.00 84.44 92 GLU A C 1
ATOM 760 O O . GLU A 1 92 ? 5.419 -9.978 -27.407 1.00 84.44 92 GLU A O 1
ATOM 765 N N . PHE A 1 93 ? 6.480 -9.370 -25.526 1.00 83.50 93 PHE A N 1
ATOM 766 C CA . PHE A 1 93 ? 7.620 -8.743 -26.195 1.00 83.50 93 PHE A CA 1
ATOM 767 C C . PHE A 1 93 ? 8.758 -9.715 -26.545 1.00 83.50 93 PHE A C 1
ATOM 769 O O . PHE A 1 93 ? 9.645 -9.334 -27.312 1.00 83.50 93 PHE A O 1
ATOM 776 N N . THR A 1 94 ? 8.724 -10.975 -26.085 1.00 83.00 94 THR A N 1
ATOM 777 C CA . THR A 1 94 ? 9.772 -11.981 -26.367 1.00 83.00 94 THR A CA 1
ATOM 778 C C . THR A 1 94 ? 10.094 -12.118 -27.862 1.00 83.00 94 THR A C 1
ATOM 780 O O . THR A 1 94 ? 11.262 -11.992 -28.225 1.00 83.00 94 THR A O 1
ATOM 783 N N . PRO A 1 95 ? 9.110 -12.232 -28.780 1.00 81.62 95 PRO A N 1
ATOM 784 C CA . PRO A 1 95 ? 9.408 -12.363 -30.208 1.00 81.62 95 PRO A CA 1
ATOM 785 C C . PRO A 1 95 ? 10.018 -11.101 -30.836 1.00 81.62 95 PRO A C 1
ATOM 787 O O . PRO A 1 95 ? 10.558 -11.160 -31.941 1.00 81.62 95 PRO A O 1
ATOM 790 N N . ARG A 1 96 ? 9.862 -9.925 -30.210 1.00 80.38 96 ARG A N 1
ATOM 791 C CA . ARG A 1 96 ? 10.505 -8.676 -30.658 1.00 80.38 96 ARG A CA 1
ATOM 792 C C . ARG A 1 96 ? 11.929 -8.583 -30.107 1.00 80.38 96 ARG A C 1
ATOM 794 O O . ARG A 1 96 ? 12.824 -8.247 -30.869 1.00 80.38 96 ARG A O 1
ATOM 801 N N . MET A 1 97 ? 12.149 -8.988 -28.856 1.00 80.75 97 MET A N 1
ATOM 802 C CA . MET A 1 97 ? 13.480 -9.085 -28.246 1.00 80.75 97 MET A CA 1
ATOM 803 C C . MET A 1 97 ? 14.410 -10.051 -28.997 1.00 80.75 97 MET A C 1
ATOM 805 O O . MET A 1 97 ? 15.570 -9.717 -29.232 1.00 80.75 97 MET A O 1
ATOM 809 N N . ASP A 1 98 ? 13.901 -11.209 -29.428 1.00 80.19 98 ASP A N 1
ATOM 810 C CA . ASP A 1 98 ? 14.688 -12.202 -30.178 1.00 80.19 98 ASP A CA 1
ATOM 811 C C . ASP A 1 98 ? 15.127 -11.697 -31.565 1.00 80.19 98 ASP A C 1
ATOM 813 O O . ASP A 1 98 ? 16.102 -12.186 -32.135 1.00 80.19 98 ASP A O 1
ATOM 817 N N . ARG A 1 99 ? 14.397 -10.721 -32.124 1.00 78.75 99 ARG A N 1
ATOM 818 C CA . ARG A 1 99 ? 14.683 -10.100 -33.428 1.00 78.75 99 ARG A CA 1
ATOM 819 C C . ARG A 1 99 ? 15.497 -8.81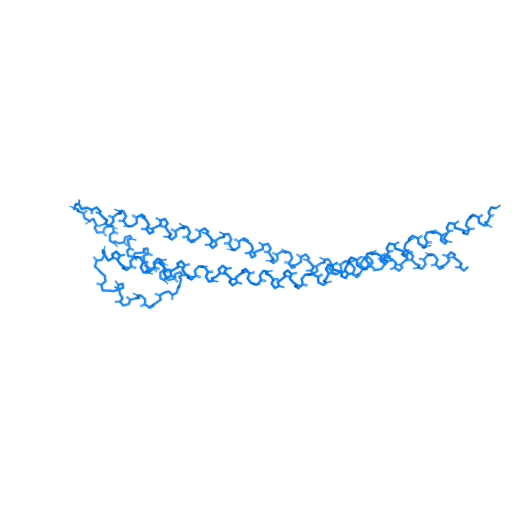5 -33.320 1.00 78.75 99 ARG A C 1
ATOM 821 O O . ARG A 1 99 ? 16.069 -8.387 -34.322 1.00 78.75 99 ARG A O 1
ATOM 828 N N . ASP A 1 100 ? 15.536 -8.196 -32.145 1.00 76.19 100 ASP A N 1
ATOM 829 C CA . ASP A 1 100 ? 16.358 -7.017 -31.910 1.00 76.19 100 ASP A CA 1
ATOM 830 C C . ASP A 1 100 ? 17.839 -7.393 -32.026 1.00 76.19 100 ASP A C 1
ATOM 832 O O . ASP A 1 100 ? 18.260 -8.470 -31.608 1.00 76.19 100 ASP A O 1
ATOM 836 N N . THR A 1 101 ? 18.627 -6.498 -32.613 1.00 66.12 101 THR A N 1
ATOM 837 C CA . THR A 1 101 ? 20.086 -6.595 -32.807 1.00 66.12 101 THR A CA 1
ATOM 838 C C . THR A 1 101 ? 20.827 -5.617 -31.885 1.00 66.12 101 THR A C 1
ATOM 840 O O . THR A 1 101 ? 21.887 -5.102 -32.228 1.00 66.12 101 THR A O 1
ATOM 843 N N . GLY A 1 102 ? 20.238 -5.318 -30.720 1.00 66.44 102 GLY A N 1
ATOM 844 C CA . GLY A 1 102 ? 20.883 -4.557 -29.653 1.00 66.44 102 GLY A CA 1
ATOM 845 C C . GLY A 1 102 ? 20.783 -3.046 -29.797 1.00 66.44 102 GLY A C 1
ATOM 846 O O . GLY A 1 102 ? 21.613 -2.319 -29.246 1.00 66.44 102 GLY A O 1
ATOM 847 N N . SER A 1 103 ? 19.824 -2.545 -30.579 1.00 66.69 103 SER A N 1
ATOM 848 C CA . SER A 1 103 ? 19.688 -1.098 -30.778 1.00 66.69 103 SER A CA 1
ATOM 849 C C . SER A 1 103 ? 18.302 -0.598 -31.144 1.00 66.69 103 SER A C 1
ATOM 851 O O . SER A 1 103 ? 18.164 0.562 -31.539 1.00 66.69 103 SER A O 1
ATOM 853 N N . ASP A 1 104 ? 17.290 -1.446 -30.998 1.00 80.50 104 ASP A N 1
ATOM 854 C CA . ASP A 1 104 ? 15.907 -1.056 -31.205 1.00 80.50 104 ASP A CA 1
ATOM 855 C C . ASP A 1 104 ? 15.428 -0.140 -30.066 1.00 80.50 104 ASP A C 1
ATOM 857 O O . ASP A 1 104 ? 14.976 -0.587 -29.012 1.00 80.50 104 ASP A O 1
ATOM 861 N N . LEU A 1 105 ? 15.568 1.171 -30.279 1.00 82.50 105 LEU A N 1
ATOM 862 C CA . LEU A 1 105 ? 15.074 2.194 -29.362 1.00 82.50 105 LEU A CA 1
ATOM 863 C C . LEU A 1 105 ? 13.549 2.116 -29.206 1.00 82.50 105 LEU A C 1
ATOM 865 O O . LEU A 1 105 ? 13.043 2.385 -28.118 1.00 82.50 105 LEU A O 1
ATOM 869 N N . ASP A 1 106 ? 12.826 1.715 -30.252 1.00 86.12 106 ASP A N 1
ATOM 870 C CA . ASP A 1 106 ? 11.370 1.597 -30.201 1.00 86.12 106 ASP A CA 1
ATOM 871 C C . ASP A 1 106 ? 10.972 0.457 -29.256 1.00 86.12 106 ASP A C 1
ATOM 873 O O . ASP A 1 106 ? 10.078 0.628 -28.427 1.00 86.12 106 ASP A O 1
ATOM 877 N N . LEU A 1 107 ? 11.702 -0.667 -29.283 1.00 87.38 107 LEU A N 1
ATOM 878 C CA . LEU A 1 107 ? 11.514 -1.755 -28.320 1.00 87.38 107 LEU A CA 1
ATOM 879 C C . LEU A 1 107 ? 11.733 -1.285 -26.876 1.00 87.38 107 LEU A C 1
ATOM 881 O O . LEU A 1 107 ? 10.921 -1.605 -26.009 1.00 87.38 107 LEU A O 1
ATOM 885 N N . LEU A 1 108 ? 12.789 -0.511 -26.602 1.00 88.38 108 LEU A N 1
ATOM 886 C CA . LEU A 1 108 ? 13.041 0.041 -25.266 1.00 88.38 108 LEU A CA 1
ATOM 887 C C . LEU A 1 108 ? 11.882 0.916 -24.777 1.00 88.38 108 LEU A C 1
ATOM 889 O O . LEU A 1 108 ? 11.484 0.815 -23.612 1.00 88.38 108 LEU A O 1
ATOM 893 N N . LEU A 1 109 ? 11.375 1.795 -25.643 1.00 90.12 109 LEU A N 1
ATOM 894 C CA . LEU A 1 109 ? 10.299 2.724 -25.308 1.00 90.12 109 LEU A CA 1
ATOM 895 C C . LEU A 1 109 ? 8.982 1.984 -25.064 1.00 90.12 109 LEU A C 1
ATOM 897 O O . LEU A 1 109 ? 8.347 2.223 -24.035 1.00 90.12 109 LEU A O 1
ATOM 901 N N . ASP A 1 110 ? 8.619 1.054 -25.948 1.00 91.62 110 ASP A N 1
ATOM 902 C CA . ASP A 1 110 ? 7.412 0.236 -25.815 1.00 91.62 110 ASP A CA 1
ATOM 903 C C . ASP A 1 110 ? 7.454 -0.597 -24.525 1.00 91.62 110 ASP A C 1
ATOM 905 O O . ASP A 1 110 ? 6.505 -0.591 -23.737 1.00 91.62 110 ASP A O 1
ATOM 909 N N . LEU A 1 111 ? 8.581 -1.272 -24.268 1.00 90.88 111 LEU A N 1
ATOM 910 C CA . LEU A 1 111 ? 8.741 -2.154 -23.114 1.00 90.88 111 LEU A CA 1
ATOM 911 C C . LEU A 1 111 ? 8.728 -1.379 -21.794 1.00 90.88 111 LEU A C 1
ATOM 913 O O . LEU A 1 111 ? 8.074 -1.778 -20.831 1.00 90.88 111 LEU A O 1
ATOM 917 N N . SER A 1 112 ? 9.424 -0.240 -21.758 1.00 90.94 112 SER A N 1
ATOM 918 C CA . SER A 1 112 ? 9.433 0.640 -20.588 1.00 90.94 112 SER A CA 1
ATOM 919 C C . SER A 1 112 ? 8.050 1.248 -20.343 1.00 90.94 112 SER A C 1
ATOM 921 O O . SER A 1 112 ? 7.644 1.385 -19.191 1.00 90.94 112 SER A O 1
ATOM 923 N N . GLY A 1 113 ? 7.307 1.585 -21.403 1.00 92.56 113 GLY A N 1
ATOM 924 C CA . GLY A 1 113 ? 5.929 2.067 -21.308 1.00 92.56 113 GLY A CA 1
ATOM 925 C C . GLY A 1 113 ? 4.975 1.007 -20.754 1.00 92.56 113 GLY A C 1
ATOM 926 O O . GLY A 1 113 ? 4.199 1.294 -19.842 1.00 92.56 113 GLY A O 1
ATOM 927 N N . ALA A 1 114 ? 5.075 -0.231 -21.242 1.00 93.88 114 ALA A N 1
ATOM 928 C CA . ALA A 1 114 ? 4.290 -1.358 -20.745 1.00 93.88 114 ALA A CA 1
ATOM 929 C C . ALA A 1 114 ? 4.606 -1.676 -19.272 1.00 93.88 114 ALA A C 1
ATOM 931 O O . ALA A 1 114 ? 3.690 -1.837 -18.465 1.00 93.88 114 ALA A O 1
ATOM 932 N N . ALA A 1 115 ? 5.887 -1.668 -18.892 1.00 93.44 115 ALA A N 1
ATOM 933 C CA . ALA A 1 115 ? 6.311 -1.840 -17.5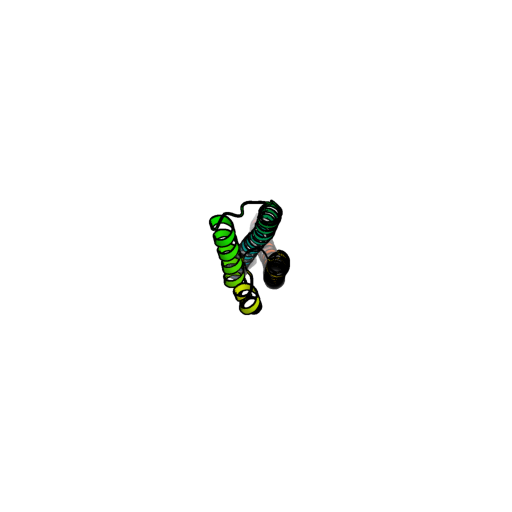04 1.00 93.44 115 ALA A CA 1
ATOM 934 C C . ALA A 1 115 ? 5.739 -0.745 -16.593 1.00 93.44 115 ALA A C 1
ATOM 936 O O . ALA A 1 115 ? 5.157 -1.040 -15.554 1.00 93.44 115 ALA A O 1
ATOM 937 N N . GLN A 1 116 ? 5.832 0.525 -16.999 1.00 94.06 116 GLN A N 1
ATOM 938 C CA . GLN A 1 116 ? 5.257 1.631 -16.229 1.00 94.06 116 GLN A CA 1
ATOM 939 C C . GLN A 1 116 ? 3.743 1.520 -16.077 1.00 94.06 116 GLN A C 1
ATOM 941 O O . GLN A 1 116 ? 3.223 1.812 -15.001 1.00 94.06 116 GLN A O 1
ATOM 946 N N . LYS A 1 117 ? 3.039 1.086 -17.125 1.00 95.25 117 LYS A N 1
ATOM 947 C CA . LYS A 1 117 ? 1.598 0.845 -17.061 1.00 95.25 117 LYS A CA 1
ATOM 948 C C . LYS A 1 117 ? 1.263 -0.241 -16.034 1.00 95.25 117 LYS A C 1
ATOM 950 O O . LYS A 1 117 ? 0.419 0.003 -15.180 1.00 95.25 117 LYS A O 1
ATOM 955 N N . SER A 1 118 ? 1.975 -1.369 -16.055 1.00 95.12 118 SER A N 1
ATOM 956 C CA . SER A 1 118 ? 1.803 -2.457 -15.079 1.00 95.12 118 SER A CA 1
ATOM 957 C C . SER A 1 118 ? 2.060 -1.999 -13.635 1.00 95.12 118 SER A C 1
ATOM 959 O O . SER A 1 118 ? 1.307 -2.348 -12.723 1.00 95.12 118 SER A O 1
ATOM 961 N N . ILE A 1 119 ? 3.072 -1.149 -13.416 1.00 94.19 119 ILE A N 1
ATOM 962 C CA . ILE A 1 119 ? 3.338 -0.555 -12.097 1.00 94.19 119 ILE A CA 1
ATOM 963 C C . ILE A 1 119 ? 2.179 0.347 -11.657 1.00 94.19 119 ILE A C 1
ATOM 965 O O . ILE A 1 119 ? 1.757 0.275 -10.508 1.00 94.19 119 ILE A O 1
ATOM 969 N N . ILE A 1 120 ? 1.654 1.191 -12.551 1.00 96.12 120 ILE A N 1
ATOM 970 C CA . ILE A 1 120 ? 0.531 2.091 -12.243 1.00 96.12 120 ILE A CA 1
ATOM 971 C C . ILE A 1 120 ? -0.738 1.299 -11.918 1.00 96.12 120 ILE A C 1
ATOM 973 O O . ILE A 1 120 ? -1.437 1.647 -10.972 1.00 96.12 120 ILE A O 1
ATOM 977 N N . GLU A 1 121 ? -1.026 0.235 -12.666 1.00 96.12 121 GLU A N 1
ATOM 978 C CA . GLU A 1 121 ? -2.136 -0.677 -12.366 1.00 96.12 121 GLU A CA 1
ATOM 979 C C . GLU A 1 121 ? -1.966 -1.291 -10.971 1.00 96.12 121 GLU A C 1
ATOM 981 O O . GLU A 1 121 ? -2.865 -1.176 -10.145 1.00 96.12 121 GLU A O 1
ATOM 986 N N . SER A 1 122 ? -0.767 -1.782 -10.644 1.00 95.69 122 SER A N 1
ATOM 987 C CA . SER A 1 122 ? -0.457 -2.319 -9.309 1.00 95.69 122 SER A CA 1
ATOM 988 C C . SER A 1 122 ? -0.616 -1.278 -8.188 1.00 95.69 122 SER A C 1
ATOM 990 O O . SER A 1 122 ? -1.076 -1.606 -7.092 1.00 95.69 122 SER A O 1
ATOM 992 N N . ILE A 1 123 ? -0.242 -0.016 -8.440 1.00 95.75 123 ILE A N 1
ATOM 993 C CA . ILE A 1 123 ? -0.453 1.099 -7.499 1.00 95.75 123 ILE A CA 1
ATOM 994 C C . ILE A 1 123 ? -1.947 1.334 -7.289 1.00 95.75 123 ILE A C 1
ATOM 996 O O . ILE A 1 123 ? -2.378 1.470 -6.147 1.00 95.75 123 ILE A O 1
ATOM 1000 N N . ASN A 1 124 ? -2.726 1.384 -8.371 1.00 97.31 124 ASN A N 1
ATOM 1001 C CA . ASN A 1 124 ? -4.166 1.607 -8.301 1.00 97.31 124 ASN A CA 1
ATOM 1002 C C . ASN A 1 124 ? -4.858 0.486 -7.524 1.00 97.31 124 ASN A C 1
ATOM 1004 O O . ASN A 1 124 ? -5.633 0.783 -6.620 1.00 97.31 124 ASN A O 1
ATOM 1008 N N . ASP A 1 125 ? -4.536 -0.774 -7.817 1.00 96.69 125 ASP A N 1
ATOM 1009 C CA . ASP A 1 125 ? -5.098 -1.932 -7.117 1.00 96.69 125 ASP A CA 1
ATOM 1010 C C . ASP A 1 125 ? -4.775 -1.866 -5.618 1.00 96.69 125 ASP A C 1
ATOM 1012 O 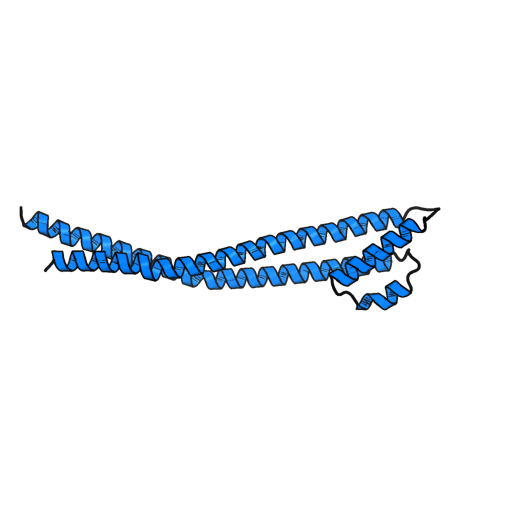O . ASP A 1 125 ? -5.669 -1.929 -4.774 1.00 96.69 125 ASP A O 1
ATOM 1016 N N . THR A 1 126 ? -3.508 -1.609 -5.274 1.00 96.25 126 THR A N 1
ATOM 1017 C CA . THR A 1 126 ? -3.082 -1.465 -3.871 1.00 96.25 126 THR A CA 1
ATOM 1018 C C . THR A 1 126 ? -3.782 -0.287 -3.180 1.00 96.25 126 THR A C 1
ATOM 1020 O O . THR A 1 126 ? -4.124 -0.361 -1.996 1.00 96.25 126 THR A O 1
ATOM 1023 N N . TYR A 1 127 ? -4.015 0.811 -3.900 1.00 96.69 127 TYR A N 1
ATOM 1024 C CA . TYR A 1 127 ? -4.731 1.976 -3.390 1.00 96.69 127 TYR A CA 1
ATOM 1025 C C . TYR A 1 127 ? -6.212 1.671 -3.135 1.00 96.69 127 TYR A C 1
ATOM 1027 O O . TYR A 1 127 ? -6.724 2.024 -2.074 1.00 96.69 127 TYR A O 1
ATOM 1035 N N . PHE A 1 128 ? -6.886 0.968 -4.049 1.00 97.44 128 PHE A N 1
ATOM 1036 C CA . PHE A 1 128 ? -8.269 0.533 -3.852 1.00 97.44 128 PHE A CA 1
ATOM 1037 C C . PHE A 1 128 ? -8.404 -0.394 -2.646 1.00 97.44 128 PHE A C 1
ATOM 1039 O O . PHE A 1 128 ? -9.237 -0.136 -1.781 1.00 97.44 128 PHE A O 1
ATOM 1046 N N . GLU A 1 129 ? -7.527 -1.389 -2.508 1.00 96.62 129 GLU A N 1
ATOM 1047 C CA . GLU A 1 129 ? -7.506 -2.258 -1.325 1.00 96.62 129 GLU A CA 1
ATOM 1048 C C . GLU A 1 129 ? -7.281 -1.459 -0.028 1.00 96.62 129 GLU A C 1
ATOM 1050 O O . GLU A 1 129 ? -7.820 -1.789 1.027 1.00 96.62 129 GLU A O 1
ATOM 1055 N N . THR A 1 130 ? -6.487 -0.386 -0.086 1.00 95.81 130 THR A N 1
ATOM 1056 C CA . THR A 1 130 ? -6.266 0.500 1.067 1.00 95.81 130 THR A CA 1
ATOM 1057 C C . THR A 1 130 ? -7.531 1.278 1.428 1.00 95.81 130 THR A C 1
ATOM 1059 O O . THR A 1 130 ? -7.849 1.406 2.611 1.00 95.81 130 THR A O 1
ATOM 1062 N N . LEU A 1 131 ? -8.274 1.771 0.434 1.00 96.06 131 LEU A N 1
ATOM 1063 C CA . LEU A 1 131 ? -9.559 2.436 0.654 1.00 96.06 131 LEU A CA 1
ATOM 1064 C C . LEU A 1 131 ? -10.594 1.480 1.255 1.00 96.06 131 LEU A C 1
ATOM 1066 O O . LEU A 1 131 ? -11.260 1.847 2.220 1.00 96.06 131 LEU A O 1
ATOM 1070 N N . GLU A 1 132 ? -10.680 0.245 0.761 1.00 96.00 132 GLU A N 1
ATOM 1071 C CA . GLU A 1 132 ? -11.580 -0.775 1.313 1.00 96.00 132 GLU A CA 1
ATOM 1072 C C . GLU A 1 132 ? -11.273 -1.067 2.790 1.00 96.00 132 GLU A C 1
ATOM 1074 O O . GLU A 1 132 ? -12.182 -1.145 3.620 1.00 96.00 132 GLU A O 1
ATOM 1079 N N . LEU A 1 133 ? -9.989 -1.156 3.155 1.00 95.25 133 LEU A N 1
ATOM 1080 C CA . LEU A 1 133 ? -9.571 -1.306 4.551 1.00 95.25 133 LEU A CA 1
ATOM 1081 C C . LEU A 1 133 ? -9.953 -0.089 5.407 1.00 95.25 133 LEU A C 1
ATOM 1083 O O . LEU A 1 133 ? -10.408 -0.248 6.544 1.00 95.25 133 LEU A O 1
ATOM 1087 N N . GLN A 1 134 ? -9.805 1.128 4.879 1.00 94.12 134 GLN A N 1
ATOM 1088 C CA . GLN A 1 134 ? -10.229 2.345 5.577 1.00 94.12 134 GLN A CA 1
ATOM 1089 C C . GLN A 1 134 ? -11.744 2.363 5.806 1.00 94.12 134 GLN A C 1
ATOM 1091 O O . GLN A 1 134 ? -12.192 2.670 6.915 1.00 94.12 134 GLN A O 1
ATOM 1096 N N . GLU A 1 135 ? -12.532 1.980 4.803 1.00 94.62 135 GLU A N 1
ATOM 1097 C CA . GLU A 1 135 ? -13.986 1.858 4.916 1.00 94.62 135 GLU A CA 1
ATOM 1098 C C . GLU A 1 135 ? -14.391 0.786 5.935 1.00 94.62 135 GLU A C 1
ATOM 1100 O O . GLU A 1 135 ? -15.268 1.034 6.765 1.00 94.62 135 GLU A O 1
ATOM 1105 N N . ALA A 1 136 ? -13.709 -0.364 5.954 1.00 92.12 136 ALA A N 1
ATOM 1106 C CA . ALA A 1 136 ? -13.936 -1.429 6.933 1.00 92.12 136 ALA A CA 1
ATOM 1107 C C . ALA A 1 136 ? -13.583 -1.006 8.373 1.00 92.12 136 ALA A C 1
ATOM 1109 O O . ALA A 1 136 ? -14.241 -1.426 9.328 1.00 92.12 136 ALA A O 1
ATOM 1110 N N . LYS A 1 137 ? -12.591 -0.124 8.551 1.00 94.44 137 LYS A N 1
ATOM 1111 C CA . LYS A 1 137 ? -12.212 0.438 9.859 1.00 94.44 137 LYS A CA 1
ATOM 1112 C C . LYS A 1 137 ? -13.242 1.433 10.406 1.00 94.44 137 LYS A C 1
ATOM 1114 O O . LYS A 1 137 ? -13.444 1.504 11.623 1.00 94.44 137 LYS A O 1
ATOM 1119 N N . MET A 1 138 ? -13.898 2.219 9.550 1.00 92.81 138 MET A N 1
ATOM 1120 C CA . MET A 1 138 ? -14.847 3.262 9.970 1.00 92.81 138 MET A CA 1
ATOM 1121 C C . MET A 1 138 ? -15.960 2.794 10.932 1.00 92.81 138 MET A C 1
ATOM 1123 O O . MET A 1 138 ? -16.170 3.478 11.944 1.00 92.81 138 MET A O 1
ATOM 1127 N N . PRO A 1 139 ? -16.692 1.686 10.685 1.00 92.88 139 PRO A N 1
ATOM 1128 C CA . PRO A 1 139 ? -17.731 1.227 11.605 1.00 92.88 139 PRO A CA 1
ATOM 1129 C C . PRO A 1 139 ? -17.162 0.855 12.978 1.00 92.88 139 PRO A C 1
ATOM 1131 O O . PRO A 1 139 ? -17.734 1.265 13.987 1.00 92.88 139 PRO A O 1
ATOM 1134 N N . LEU A 1 140 ? -16.001 0.192 13.031 1.00 91.00 140 LEU A N 1
ATOM 1135 C CA . LEU A 1 140 ? -15.344 -0.177 14.288 1.00 91.00 140 LEU A CA 1
ATOM 1136 C C . LEU A 1 140 ? -14.989 1.059 15.114 1.00 91.00 140 LEU A C 1
ATOM 1138 O O . LEU A 1 140 ? -15.319 1.127 16.296 1.00 91.00 140 LEU A O 1
ATOM 1142 N N . VAL A 1 141 ? -14.389 2.080 14.492 1.00 91.31 141 VAL A N 1
ATOM 1143 C CA . VAL A 1 141 ? -14.042 3.347 15.164 1.00 91.31 141 VAL A CA 1
ATOM 1144 C C . VAL A 1 141 ? -15.293 4.062 15.682 1.00 91.31 141 VAL A C 1
ATOM 1146 O O . VAL A 1 141 ? -15.305 4.597 16.799 1.00 91.31 141 VAL A O 1
ATOM 1149 N N . ARG A 1 142 ? -16.369 4.064 14.886 1.00 92.19 142 ARG A N 1
ATOM 1150 C CA . ARG A 1 142 ? -17.643 4.684 15.262 1.00 92.19 142 ARG A CA 1
ATOM 1151 C C . ARG A 1 142 ? -18.280 3.976 16.453 1.00 92.19 142 ARG A C 1
ATOM 1153 O O . ARG A 1 142 ? -18.736 4.646 17.381 1.00 92.19 142 ARG A O 1
ATOM 1160 N N . ASP A 1 143 ? -18.308 2.650 16.439 1.00 90.19 143 ASP A N 1
ATOM 1161 C CA . ASP A 1 143 ? -18.876 1.862 17.528 1.00 90.19 143 ASP A CA 1
ATOM 1162 C C . ASP A 1 143 ? -18.022 1.964 18.787 1.00 90.19 143 ASP A C 1
ATOM 1164 O O . ASP A 1 143 ? -18.568 2.135 19.878 1.00 90.19 143 ASP A O 1
ATOM 1168 N N . ASN A 1 144 ? -16.698 2.021 18.642 1.00 90.88 144 ASN A N 1
ATOM 1169 C CA . ASN A 1 144 ? -15.801 2.250 19.765 1.00 90.88 144 ASN A CA 1
ATOM 1170 C C . ASN A 1 144 ? -16.071 3.606 20.438 1.00 90.88 144 ASN A C 1
ATOM 1172 O O . ASN A 1 144 ? -16.222 3.696 21.655 1.00 90.88 144 ASN A O 1
ATOM 1176 N N . SER A 1 145 ? -16.252 4.658 19.635 1.00 91.12 145 SER A N 1
ATOM 1177 C CA . SER A 1 145 ? -16.580 6.007 20.123 1.00 91.12 145 SER A CA 1
ATOM 1178 C C . SER A 1 145 ? -17.927 6.057 20.861 1.00 91.12 145 SER A C 1
ATOM 1180 O O . SER A 1 145 ? -18.078 6.753 21.873 1.00 91.12 145 SER A O 1
ATOM 1182 N N . ARG A 1 146 ? -18.919 5.293 20.383 1.00 90.94 146 ARG A N 1
ATOM 1183 C CA . ARG A 1 146 ? -20.234 5.161 21.033 1.00 90.94 146 ARG A CA 1
ATOM 1184 C C . ARG A 1 146 ? -20.126 4.434 22.368 1.00 90.94 146 ARG A C 1
ATOM 1186 O O . ARG A 1 146 ? -20.628 4.937 23.372 1.00 90.94 146 ARG A O 1
ATOM 1193 N N . LEU A 1 147 ? -19.459 3.282 22.388 1.00 91.56 147 LEU A N 1
ATOM 1194 C CA . LEU A 1 147 ? -19.239 2.490 23.598 1.00 91.56 147 LEU A CA 1
ATOM 1195 C C . LEU A 1 147 ? -18.449 3.273 24.642 1.00 91.56 147 LEU A C 1
ATOM 1197 O O . LEU A 1 147 ? -18.816 3.260 25.814 1.00 91.56 147 LEU A O 1
ATOM 1201 N N . PHE A 1 148 ? -17.436 4.023 24.209 1.00 92.12 148 PHE A N 1
ATOM 1202 C CA . PHE A 1 148 ? -16.676 4.920 25.070 1.00 92.12 148 PHE A CA 1
ATOM 1203 C C . PHE A 1 148 ? -17.578 5.962 25.735 1.00 92.12 148 PHE A C 1
ATOM 1205 O O . PHE A 1 148 ? -17.566 6.112 26.956 1.00 92.12 148 PHE A O 1
ATOM 1212 N N . SER A 1 149 ? -18.438 6.624 24.956 1.00 92.50 149 SER A N 1
ATOM 1213 C CA . SER A 1 149 ? -19.394 7.604 25.488 1.00 92.50 149 SER A CA 1
ATOM 1214 C C . SER A 1 149 ? -20.339 6.984 26.530 1.00 92.50 149 SER A C 1
ATOM 1216 O O . SER A 1 149 ? -20.586 7.583 27.577 1.00 92.50 149 SER A O 1
ATOM 1218 N N . ILE A 1 150 ? -20.831 5.763 26.283 1.00 93.12 150 ILE A N 1
ATOM 1219 C CA . ILE A 1 150 ? -21.705 5.028 27.213 1.00 93.12 150 ILE A CA 1
ATOM 1220 C C . ILE A 1 150 ? -20.950 4.644 28.489 1.00 93.12 150 ILE A C 1
ATOM 1222 O O . ILE A 1 150 ? -21.468 4.836 29.590 1.00 93.12 150 ILE A O 1
ATOM 1226 N N . ALA A 1 151 ? -19.731 4.121 28.359 1.00 92.81 151 ALA A N 1
ATOM 1227 C CA . ALA A 1 151 ? -18.911 3.721 29.493 1.00 92.81 151 ALA A CA 1
ATOM 1228 C C . ALA A 1 151 ? -18.616 4.916 30.410 1.00 92.81 151 ALA A C 1
ATOM 1230 O O . ALA A 1 151 ? -18.827 4.821 31.622 1.00 92.81 151 ALA A O 1
ATOM 1231 N N . ILE A 1 15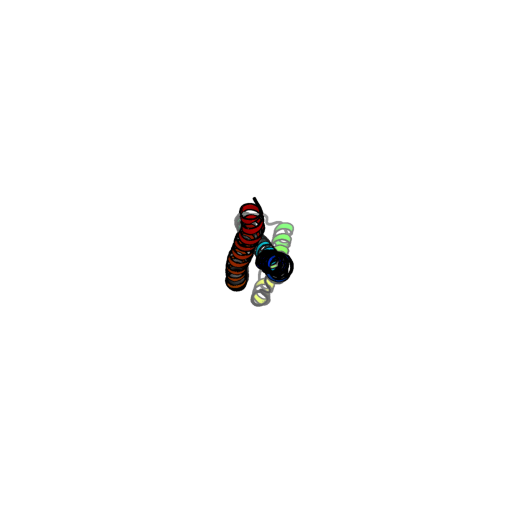2 ? -18.212 6.058 29.848 1.00 92.75 152 ILE A N 1
ATOM 1232 C CA . ILE A 1 152 ? -17.958 7.281 30.619 1.00 92.75 152 ILE A CA 1
ATOM 1233 C C . ILE A 1 152 ? -19.236 7.771 31.305 1.00 92.75 152 ILE A C 1
ATOM 1235 O O . ILE A 1 152 ? -19.213 8.095 32.492 1.00 92.75 152 ILE A O 1
ATOM 1239 N N . PHE A 1 153 ? -20.371 7.769 30.604 1.00 94.75 153 PHE A N 1
ATOM 1240 C CA . PHE A 1 153 ? -21.653 8.158 31.190 1.00 94.75 153 PHE A CA 1
ATOM 1241 C C . PHE A 1 153 ? -22.034 7.285 32.397 1.00 94.75 153 PHE A C 1
ATOM 1243 O O . PHE A 1 153 ? -22.377 7.806 33.462 1.00 94.75 153 PHE A O 1
ATOM 1250 N N . LEU A 1 154 ? -21.917 5.961 32.261 1.00 92.50 154 LEU A N 1
ATOM 1251 C CA . LEU A 1 154 ? -22.168 5.013 33.348 1.00 92.50 154 LEU A CA 1
ATOM 1252 C C . LEU A 1 154 ? -21.222 5.232 34.530 1.00 92.50 154 LEU A C 1
ATOM 1254 O O . LEU A 1 154 ? -21.659 5.182 35.679 1.00 92.50 154 LEU A O 1
ATOM 1258 N N . GLN A 1 155 ? -19.947 5.513 34.262 1.00 93.12 155 GLN A N 1
ATOM 1259 C CA . GLN A 1 155 ? -18.945 5.776 35.292 1.00 93.12 155 GLN A CA 1
ATOM 1260 C C . GLN A 1 155 ? -19.272 7.049 36.086 1.00 93.12 155 GLN A C 1
ATOM 1262 O O . GLN A 1 155 ? -19.279 7.033 37.318 1.00 93.12 155 GLN A O 1
ATOM 1267 N N . VAL A 1 156 ? -19.621 8.137 35.393 1.00 94.06 156 VAL A N 1
ATOM 1268 C CA . VAL A 1 156 ? -19.988 9.419 36.014 1.00 94.06 156 VAL A CA 1
ATOM 1269 C C . VAL A 1 156 ? -21.251 9.277 36.864 1.00 94.06 156 VAL A C 1
ATOM 1271 O O . VAL A 1 156 ? -21.251 9.679 38.028 1.00 94.06 156 VAL A O 1
ATOM 1274 N N . ILE A 1 157 ? -22.312 8.650 36.343 1.00 91.75 157 ILE A N 1
ATOM 1275 C CA . ILE A 1 157 ? -23.532 8.399 37.131 1.00 91.75 157 ILE A CA 1
ATOM 1276 C C . ILE A 1 157 ? -23.240 7.472 38.309 1.00 91.75 157 ILE A C 1
ATOM 1278 O O . ILE A 1 157 ? -23.726 7.712 39.416 1.00 91.75 157 ILE A O 1
ATOM 1282 N N . GLY A 1 158 ? -22.441 6.428 38.092 1.00 90.31 158 GLY A N 1
ATOM 1283 C CA . GLY A 1 158 ? -22.046 5.493 39.135 1.00 90.31 158 GLY A CA 1
ATOM 1284 C C . GLY A 1 158 ? -21.372 6.200 40.309 1.00 90.31 158 GLY A C 1
ATOM 1285 O O . GLY A 1 158 ? -21.753 5.981 41.459 1.00 90.31 158 GLY A O 1
ATOM 1286 N N . LEU A 1 159 ? -20.432 7.102 40.020 1.00 91.94 159 LEU A N 1
ATOM 1287 C CA . LEU A 1 159 ? -19.769 7.944 41.018 1.00 91.94 159 LEU A CA 1
ATOM 1288 C C . LEU A 1 159 ? -20.751 8.877 41.733 1.00 91.94 159 LEU A C 1
ATOM 1290 O O . LEU A 1 159 ? -20.769 8.900 42.964 1.00 91.94 159 LEU A O 1
ATOM 1294 N N . ILE A 1 160 ? -21.608 9.589 40.995 1.00 91.50 160 ILE A N 1
ATOM 1295 C CA . ILE A 1 160 ? -22.608 10.499 41.577 1.00 91.50 160 ILE A CA 1
ATOM 1296 C C . ILE A 1 160 ? -23.538 9.750 42.538 1.00 91.50 160 ILE A C 1
ATOM 1298 O O . ILE A 1 160 ? -23.799 10.237 43.634 1.00 91.50 160 ILE A O 1
ATOM 1302 N N . LEU A 1 161 ? -24.015 8.555 42.179 1.00 88.38 161 LEU A N 1
ATOM 1303 C CA . LEU A 1 161 ? -24.894 7.747 43.034 1.00 88.38 161 LEU A CA 1
ATOM 1304 C C . LEU A 1 161 ? -24.210 7.277 44.323 1.00 88.38 161 LEU A C 1
ATOM 1306 O O . LEU A 1 161 ? -24.867 7.153 45.363 1.00 88.38 161 LEU A O 1
ATOM 1310 N N . VAL A 1 162 ? -22.905 7.005 44.259 1.00 86.94 162 VAL A N 1
ATOM 1311 C CA . VAL A 1 162 ? -22.111 6.643 45.436 1.00 86.94 162 VAL A CA 1
ATOM 1312 C C . VAL A 1 162 ? -21.914 7.862 46.343 1.00 86.94 162 VAL A C 1
ATOM 1314 O O . VAL A 1 162 ? -22.247 7.786 47.526 1.00 86.94 162 VAL A O 1
ATOM 1317 N N . LEU A 1 163 ? -21.490 8.999 45.781 1.00 85.88 163 LEU A N 1
ATOM 1318 C CA . LEU A 1 163 ? -21.280 10.271 46.490 1.00 85.88 163 LEU A CA 1
ATOM 1319 C C . LEU A 1 163 ? -22.568 10.852 47.094 1.00 85.88 163 LEU A C 1
ATOM 1321 O O . LEU A 1 163 ? -22.578 11.298 48.239 1.00 85.88 163 LEU A O 1
ATOM 1325 N N . ALA A 1 164 ? -23.683 10.808 46.364 1.00 84.19 164 ALA A N 1
ATOM 1326 C CA . ALA A 1 164 ? -24.969 11.337 46.817 1.00 84.19 164 ALA A CA 1
ATOM 1327 C C . ALA A 1 164 ? -25.509 10.603 48.053 1.00 84.19 164 ALA A C 1
ATOM 1329 O O . ALA A 1 164 ? -26.258 11.178 48.844 1.00 84.19 164 ALA A O 1
ATOM 1330 N N . ARG A 1 165 ? -25.137 9.332 48.258 1.00 76.00 165 ARG A N 1
ATOM 1331 C CA . ARG A 1 165 ? -25.454 8.638 49.512 1.00 76.00 165 ARG A CA 1
ATOM 1332 C C . ARG A 1 165 ? -24.633 9.184 50.672 1.00 76.00 165 ARG A C 1
ATOM 1334 O O . ARG A 1 165 ? -25.200 9.323 51.753 1.00 76.00 165 ARG A O 1
ATOM 1341 N N . ASP A 1 166 ? -23.341 9.426 50.469 1.00 71.94 166 ASP A N 1
ATOM 1342 C CA . ASP A 1 166 ? -22.469 9.961 51.520 1.00 71.94 166 ASP A CA 1
ATOM 1343 C C . ASP A 1 166 ? -22.941 11.343 51.970 1.00 71.94 166 ASP A C 1
ATOM 1345 O O . ASP A 1 166 ? -23.079 11.574 53.168 1.00 71.94 166 ASP A O 1
ATOM 1349 N N . LEU A 1 167 ? -23.351 12.197 51.029 1.00 69.44 167 LEU A N 1
ATOM 1350 C CA . LEU A 1 167 ? -23.963 13.496 51.330 1.00 69.44 167 LEU A CA 1
ATOM 1351 C C . LEU A 1 167 ? -25.296 13.394 52.088 1.00 69.44 167 LEU A C 1
ATOM 1353 O O . LEU A 1 167 ? -25.645 14.307 52.818 1.00 69.44 167 LEU A O 1
ATOM 1357 N N . ARG A 1 168 ? -26.049 12.297 51.932 1.00 65.44 168 ARG A N 1
ATOM 1358 C CA . ARG A 1 168 ? -27.316 12.062 52.653 1.00 65.44 168 ARG A CA 1
ATOM 1359 C C . ARG A 1 168 ? -27.118 11.414 54.030 1.00 65.44 168 ARG A C 1
ATOM 1361 O O . ARG A 1 168 ? -28.093 11.165 54.735 1.00 65.44 168 ARG A O 1
ATOM 1368 N N . ARG A 1 169 ? -25.893 11.002 54.360 1.00 58.34 169 ARG A N 1
ATOM 1369 C CA . ARG A 1 169 ? -25.543 10.406 55.657 1.00 58.34 169 ARG A CA 1
ATOM 1370 C C . ARG A 1 169 ? -24.945 11.419 56.635 1.00 58.3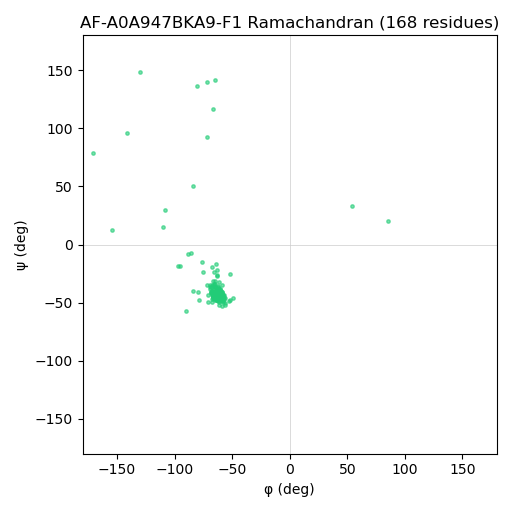4 169 ARG A C 1
ATOM 1372 O O . ARG A 1 169 ? -24.922 11.099 57.821 1.00 58.34 169 ARG A O 1
ATOM 1379 N N . GLN A 1 170 ? -24.467 12.564 56.146 1.00 48.34 170 GLN A N 1
ATOM 1380 C CA . GLN A 1 170 ? -24.205 13.767 56.945 1.00 48.34 170 GLN A CA 1
ATOM 1381 C C . GLN A 1 170 ? -25.508 14.530 57.182 1.00 48.34 170 GLN A C 1
ATOM 1383 O O . GLN A 1 170 ? -25.617 15.132 58.270 1.00 48.34 170 GLN A O 1
#

Foldseek 3Di:
DLLVLLVVLLVVLVCLCCPVLVVLVVVLVVLVVLLVVLVVVLVVLVVVLVVLVVVLVVLVVVLPDDDDDDPVLLVVQLVVLVVLCVVLVVCVCVVVSVVDPSRPNVSSVVSSVSSSVSSVVVSVVSVVVSVVSVVVSVVSVVVSVVSNVSSVVSNVSSVCSNVVVVVVVD

Secondary structure (DSSP, 8-state):
-HHHHHHHHHHHHHHIIIIIIHHHHHHHHHHHHHHHHHHHHHHHHHHHHHHHHHHHHHHHHHHH--S---HHHHHHHHHHHHHHHHHTT-GGGHHHHTT--S--HHHHHHHHHHHHHHHHHHHHHHHHHHHHHHHHHHHHHHHHHHHHHHHHHHHHHHHHHHHHHHHTT-

Sequence (170 aa):
VFVLTGIIFNILSAVITHYFIGLNNDEINVIDREIQRKEVLIDSLWQSKNEVERKKEFFVLLLSGKPARSDLVETIYRDYLKQVMDNYALKEFTPRMDRDTGSDLDLLLDLSGAAQKSIIESINDTYFETLELQEAKMPLVRDNSRLFSIAIFLQVIGLILVLARDLRRQ

Solvent-accessible surface area (backbone atoms only — not comparable to full-atom values): 9035 Å² total; per-residue (Å²): 108,59,48,60,55,11,50,50,29,36,52,50,17,50,47,42,50,59,53,57,39,39,53,46,48,53,54,45,52,53,49,50,53,51,41,53,52,44,53,53,47,42,53,50,44,53,52,50,45,53,48,52,51,52,52,50,53,51,49,54,58,61,70,71,61,83,91,77,87,49,73,65,58,36,49,55,51,52,52,48,54,49,50,52,28,66,76,60,69,44,67,86,48,50,76,55,58,76,69,47,86,66,72,56,61,66,57,54,52,54,52,49,49,53,43,43,50,55,43,50,52,52,40,51,54,49,49,51,56,39,49,53,48,52,60,64,39,47,61,48,56,53,51,37,55,50,51,49,54,50,23,52,50,32,34,53,51,11,50,50,35,40,51,56,50,55,65,72,71,111

pLDDT: mean 88.26, std 8.89, range [48.34, 97.44]

Nearest PDB structures (foldseek):
  7zr1-assembly1_D  TM=4.677E-01  e=1.609E+00  Thermochaetoides thermophila
  8i4v-assembly1_A  TM=3.192E-01  e=5.206E-01  Saccharomyces cerevisiae S288C
  1qu7-assembly1_B  TM=3.034E-01  e=4.946E-01  Escherichia coli
  6nct-assembly1_B  TM=3.310E-01  e=1.245E+00  Homo sapiens
  7a0g-assembly1_JJJ  TM=2.649E-01  e=1.124E+00  Serratia marcescens